Protein AF-A0A0C2GDW7-F1 (afdb_monomer)

Organism: NCBI:txid51022

Secondary structure (DSSP, 8-state):
-PPP-----------------------S-HHHHHHHHHHHHT-TTS-HHHHHHHHHHHHHHHHHHHHHHHHHHHHHHHHHHHHHHTTTSSSTTTGGGS----PPPP----

pLDDT: mean 71.56, std 20.61, range [36.16, 96.38]

Sequence (110 aa):
MDTPQVQVAPQARRGKKHRIVFDSPQQENGNDLDRAVDLIVREESLPAHLRTAIGFMFEMKQQMNAVMKRNQELLEENRKVHEKDSPQKSTQIEVLCSEGDIHPALTDQK

Solvent-accessible surface area (backbone atoms only — not comparable to full-atom values): 7337 Å² total; per-residue (Å²): 137,85,78,84,83,78,85,74,75,83,77,83,72,84,66,83,80,76,80,81,77,79,86,61,89,87,77,86,58,71,64,57,56,57,52,49,50,57,52,51,59,67,38,81,90,53,58,65,70,57,34,51,50,52,51,51,54,50,53,52,50,53,53,48,51,54,52,52,51,52,51,50,53,51,51,54,50,50,51,54,50,54,60,68,52,60,76,68,64,68,65,65,62,66,66,72,75,74,79,77,86,86,80,82,81,82,89,80,90,133

Radius of gyration: 31.23 Å; Cα contacts (8 Å, |Δi|>4): 10; chains: 1; bounding box: 52×38×110 Å

Mean predicted aligned error: 18.98 Å

Foldseek 3Di:
DDDDDDPDDPPPPPDDPDPPDPPDPPDDVPVVLVVVLVVLLPDPVDDNVVNVVSVVVVVVVVVVVVVVVVVVVVVVVVVVVVVVCVVPPPPVVVVVPPPDDDDDDDDDDD

Structure (mmCIF, N/CA/C/O backbone):
data_AF-A0A0C2GDW7-F1
#
_entry.id   AF-A0A0C2GDW7-F1
#
loop_
_atom_site.group_PDB
_atom_site.id
_atom_site.type_symbol
_atom_site.label_atom_id
_atom_site.label_alt_id
_atom_site.label_comp_id
_atom_site.label_asym_id
_atom_site.label_entity_id
_atom_site.label_seq_id
_atom_site.pdbx_PDB_ins_code
_atom_site.Cartn_x
_atom_site.Cartn_y
_atom_site.Cartn_z
_atom_site.occupancy
_atom_site.B_iso_or_equiv
_atom_site.auth_seq_id
_atom_site.auth_comp_id
_atom_site.auth_asym_id
_atom_site.auth_atom_id
_atom_site.pdbx_PDB_model_num
ATOM 1 N N . MET A 1 1 ? -25.488 -24.202 -11.706 1.00 50.47 1 MET A N 1
ATOM 2 C CA . MET A 1 1 ? -25.571 -22.895 -11.022 1.00 50.47 1 MET A CA 1
ATOM 3 C C . MET A 1 1 ? -25.169 -21.852 -12.040 1.00 50.47 1 MET A C 1
ATOM 5 O O . MET A 1 1 ? -23.987 -21.576 -12.198 1.00 50.47 1 MET A O 1
ATOM 9 N N . ASP A 1 2 ? -26.150 -21.369 -12.792 1.00 62.16 2 ASP A N 1
ATOM 10 C CA . ASP A 1 2 ? -25.968 -20.408 -13.876 1.00 62.16 2 ASP A CA 1
ATOM 11 C C . ASP A 1 2 ? -25.881 -18.995 -13.303 1.00 62.16 2 ASP A C 1
ATOM 13 O O . ASP A 1 2 ? -26.784 -18.527 -12.610 1.00 62.16 2 ASP A O 1
ATOM 17 N N . THR A 1 3 ? -24.758 -18.324 -13.543 1.00 66.75 3 THR A N 1
ATOM 18 C CA . THR A 1 3 ? -24.545 -16.934 -13.129 1.00 66.75 3 THR A CA 1
ATOM 19 C C . THR A 1 3 ? -25.159 -16.017 -14.190 1.00 66.75 3 THR A C 1
ATOM 21 O O . THR A 1 3 ? -24.787 -16.136 -15.359 1.00 66.75 3 THR A O 1
ATOM 24 N N . PRO A 1 4 ? -26.083 -15.099 -13.851 1.00 63.31 4 PRO A N 1
ATOM 25 C CA . PRO A 1 4 ? -26.671 -14.222 -14.854 1.00 63.31 4 PRO A CA 1
ATOM 26 C C . PRO A 1 4 ? -25.628 -13.202 -15.333 1.00 63.31 4 PRO A C 1
ATOM 28 O O . PRO A 1 4 ? -25.105 -12.411 -14.547 1.00 63.31 4 PRO A O 1
ATOM 31 N N . GLN A 1 5 ? -25.321 -13.213 -16.634 1.00 63.97 5 GLN A N 1
ATOM 32 C CA . GLN A 1 5 ? -24.487 -12.192 -17.266 1.00 63.97 5 GLN A CA 1
ATOM 33 C C . GLN A 1 5 ? -25.271 -10.882 -17.384 1.00 63.97 5 GLN A C 1
ATOM 35 O O . GLN A 1 5 ? -26.151 -10.733 -18.232 1.00 63.97 5 GLN A O 1
ATOM 40 N N . VAL A 1 6 ? -24.924 -9.905 -16.549 1.00 65.56 6 VAL A N 1
ATOM 41 C CA . VAL A 1 6 ? -25.353 -8.517 -16.740 1.00 65.56 6 VAL A CA 1
ATOM 42 C C . VAL A 1 6 ? -24.575 -7.945 -17.924 1.00 65.56 6 VAL A C 1
ATOM 44 O O . VAL A 1 6 ? -23.358 -7.772 -17.857 1.00 65.56 6 VAL A O 1
ATOM 47 N N . GLN A 1 7 ? -25.273 -7.649 -19.020 1.00 60.41 7 GLN A N 1
ATOM 48 C CA . GLN A 1 7 ? -24.699 -6.910 -20.141 1.00 60.41 7 GLN A CA 1
ATOM 49 C C . GLN A 1 7 ? -24.494 -5.451 -19.721 1.00 60.41 7 GLN A C 1
ATOM 51 O O . GLN A 1 7 ? -25.424 -4.646 -19.728 1.00 60.41 7 GLN A O 1
ATOM 56 N N . VAL A 1 8 ? -23.269 -5.098 -19.335 1.00 63.22 8 VAL A N 1
ATOM 57 C CA . VAL A 1 8 ? -22.885 -3.697 -19.147 1.00 63.22 8 VAL A CA 1
ATOM 58 C C . VAL A 1 8 ? -22.480 -3.150 -20.512 1.00 63.22 8 VAL A C 1
ATOM 60 O O . VAL A 1 8 ? -21.428 -3.501 -21.045 1.00 63.22 8 VAL A O 1
ATOM 63 N N . ALA A 1 9 ? -23.331 -2.308 -21.100 1.00 64.00 9 ALA A N 1
ATOM 64 C CA . ALA A 1 9 ? -22.993 -1.579 -22.317 1.00 64.00 9 ALA A CA 1
ATOM 65 C C . ALA A 1 9 ? -21.695 -0.772 -22.099 1.00 64.00 9 ALA A C 1
ATOM 67 O O . ALA A 1 9 ? -21.5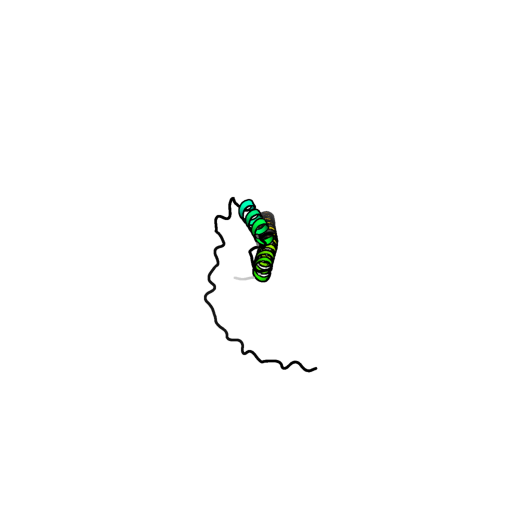57 -0.117 -21.058 1.00 64.00 9 ALA A O 1
ATOM 68 N N . PRO A 1 10 ? -20.743 -0.769 -23.051 1.00 59.16 10 PRO A N 1
ATOM 69 C CA . PRO A 1 10 ? -19.516 -0.008 -22.900 1.00 59.16 10 PRO A CA 1
ATOM 70 C C . PRO A 1 10 ? -19.852 1.481 -23.023 1.00 59.16 10 PRO A C 1
ATOM 72 O O . PRO A 1 10 ? -19.955 2.025 -24.121 1.00 59.16 10 PRO A O 1
ATOM 75 N N . GLN A 1 11 ? -20.031 2.172 -21.893 1.00 63.31 11 GLN A N 1
ATOM 76 C CA . GLN A 1 11 ? -19.988 3.630 -21.901 1.00 63.31 11 GLN A CA 1
ATOM 77 C C . GLN A 1 11 ? -18.574 4.045 -22.311 1.00 63.31 11 GLN A C 1
ATOM 79 O O . GLN A 1 11 ? -17.652 4.063 -21.496 1.00 63.31 11 GLN A O 1
ATOM 84 N N . ALA A 1 12 ? -18.411 4.410 -23.582 1.00 58.72 12 ALA A N 1
ATOM 85 C CA . ALA A 1 12 ? -17.228 5.078 -24.099 1.00 58.72 12 ALA A CA 1
ATOM 86 C C . ALA A 1 12 ? -17.151 6.505 -23.527 1.00 58.72 12 ALA A C 1
ATOM 8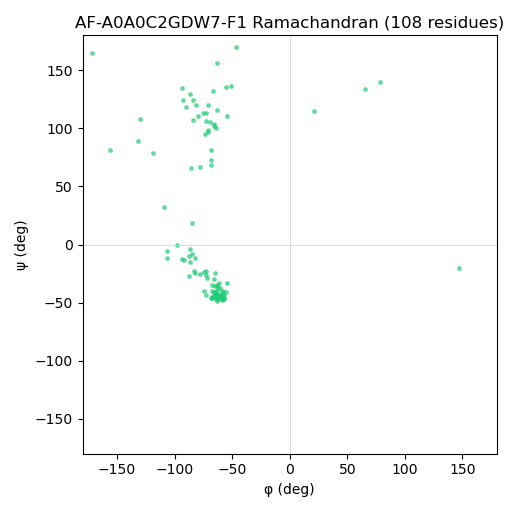8 O O . ALA A 1 12 ? -17.315 7.502 -24.228 1.00 58.72 12 ALA A O 1
ATOM 89 N N . ARG A 1 13 ? -16.899 6.624 -22.220 1.00 58.34 13 ARG A N 1
ATOM 90 C CA . ARG A 1 13 ? -16.467 7.884 -21.624 1.00 58.34 13 ARG A CA 1
ATOM 91 C C . ARG A 1 13 ? -15.024 8.088 -22.045 1.00 58.34 13 ARG A C 1
ATOM 93 O O . ARG A 1 13 ? -14.099 7.577 -21.419 1.00 58.34 13 ARG A O 1
ATOM 100 N N . ARG A 1 14 ? -14.829 8.843 -23.125 1.00 60.38 14 ARG A N 1
ATOM 101 C CA . ARG A 1 14 ? -13.522 9.376 -23.514 1.00 60.38 14 ARG A CA 1
ATOM 102 C C . ARG A 1 14 ? -13.113 10.433 -22.480 1.00 60.38 14 ARG A C 1
ATOM 104 O O . ARG A 1 14 ? -13.212 11.633 -22.711 1.00 60.38 14 ARG A O 1
ATOM 111 N N . GLY A 1 15 ? -12.742 9.971 -21.289 1.00 62.03 15 GLY A N 1
ATOM 112 C CA . GLY A 1 15 ? -12.253 10.813 -20.210 1.00 62.03 15 GLY A CA 1
ATOM 113 C C . GLY A 1 15 ? -10.915 11.422 -20.609 1.00 62.03 15 GLY A C 1
ATOM 114 O O . GLY A 1 15 ? -10.024 10.721 -21.093 1.00 62.03 15 GLY A O 1
ATOM 115 N N . LYS A 1 16 ? -10.768 12.735 -20.411 1.00 69.62 16 LYS A N 1
ATOM 116 C CA . LYS A 1 16 ? -9.463 13.402 -20.419 1.00 69.62 16 LYS A CA 1
ATOM 117 C C . LYS A 1 16 ? -8.579 12.678 -19.404 1.00 69.62 16 LYS A C 1
ATOM 119 O O . LYS A 1 16 ? -8.846 12.747 -18.206 1.00 69.62 16 LYS A O 1
ATOM 124 N N . LYS A 1 17 ? -7.563 11.955 -19.882 1.00 70.25 17 LYS A N 1
ATOM 125 C CA . LYS A 1 17 ? -6.578 11.304 -19.016 1.00 70.25 17 LYS A CA 1
ATOM 126 C C . LYS A 1 17 ? -5.805 12.414 -18.308 1.00 70.25 17 LYS A C 1
ATOM 128 O O . LYS A 1 17 ? -4.964 13.061 -18.926 1.00 70.25 17 LYS A O 1
ATOM 133 N N . HIS A 1 18 ? -6.133 12.677 -17.046 1.00 64.94 18 HIS A N 1
ATOM 134 C CA . HIS A 1 18 ? -5.274 13.491 -16.199 1.00 64.94 18 HIS A CA 1
ATOM 135 C C . HIS A 1 18 ? -3.956 12.736 -16.056 1.00 64.94 18 HIS A C 1
ATOM 137 O O . HIS A 1 18 ? -3.923 11.616 -15.548 1.00 64.94 18 HIS A O 1
ATOM 143 N N . ARG A 1 19 ? -2.881 13.327 -16.579 1.00 67.94 19 ARG A N 1
ATOM 144 C CA . ARG A 1 19 ? -1.522 12.854 -16.343 1.00 67.94 19 ARG A CA 1
ATOM 145 C C . ARG A 1 19 ? -1.257 13.055 -14.855 1.00 67.94 19 ARG A C 1
ATOM 147 O O . ARG A 1 19 ? -1.084 14.186 -14.415 1.00 67.94 19 ARG A O 1
ATOM 154 N N . ILE A 1 20 ? -1.294 11.968 -14.092 1.00 66.06 20 ILE A N 1
ATOM 155 C CA . ILE A 1 20 ? -0.864 11.977 -12.698 1.00 66.06 20 ILE A CA 1
ATOM 156 C C . ILE A 1 20 ? 0.651 12.173 -12.747 1.00 66.06 20 ILE A C 1
ATOM 158 O O . ILE A 1 20 ? 1.387 11.296 -13.196 1.00 66.06 20 ILE A O 1
ATOM 162 N N . VAL A 1 21 ? 1.095 13.380 -12.409 1.00 58.22 21 VAL A N 1
ATOM 163 C CA . VAL A 1 21 ? 2.510 13.699 -12.237 1.00 58.22 21 VAL A CA 1
ATOM 164 C C . VAL A 1 21 ? 2.886 13.194 -10.849 1.00 58.22 21 VAL A C 1
ATOM 166 O O . VAL A 1 21 ? 2.401 13.716 -9.851 1.00 58.22 21 VAL A O 1
ATOM 169 N N . PHE A 1 22 ? 3.697 12.138 -10.803 1.00 58.94 22 PHE A N 1
ATOM 170 C CA . PHE A 1 22 ? 4.207 11.528 -9.570 1.00 58.94 22 PHE A CA 1
ATOM 171 C C . PHE A 1 22 ? 5.474 12.223 -9.046 1.00 58.94 22 PHE A C 1
ATOM 173 O O . PHE A 1 22 ? 6.184 11.656 -8.222 1.00 58.94 22 PHE A O 1
ATOM 180 N N . ASP A 1 23 ? 5.750 13.455 -9.478 1.00 53.09 23 ASP A N 1
ATOM 181 C CA . ASP A 1 23 ? 6.812 14.280 -8.898 1.00 53.09 23 ASP A CA 1
ATOM 182 C C . ASP A 1 23 ? 6.315 14.881 -7.577 1.00 53.09 23 ASP A C 1
ATOM 184 O O . ASP A 1 23 ? 6.067 16.078 -7.450 1.00 53.09 23 ASP A O 1
ATOM 188 N N . SER A 1 24 ? 6.094 14.020 -6.586 1.00 51.03 24 SER A N 1
ATOM 189 C CA . SER A 1 24 ? 6.027 14.448 -5.194 1.00 51.03 24 SER A CA 1
ATOM 190 C C . SER A 1 24 ? 7.427 14.275 -4.609 1.00 51.03 24 SER A C 1
ATOM 192 O O . SER A 1 24 ? 8.038 13.231 -4.854 1.00 51.03 24 SER A O 1
ATOM 194 N N . PRO A 1 25 ? 7.970 15.251 -3.861 1.00 51.91 25 PRO A N 1
ATOM 195 C CA . PRO A 1 25 ? 9.240 15.084 -3.172 1.00 51.91 25 PRO A CA 1
ATOM 196 C C . PRO A 1 25 ? 9.039 14.061 -2.046 1.00 51.91 25 PRO A C 1
ATOM 198 O O . PRO A 1 25 ? 8.804 14.404 -0.893 1.00 51.91 25 PRO A O 1
ATOM 201 N N . GLN A 1 26 ? 9.076 12.775 -2.388 1.00 54.25 26 GLN A N 1
ATOM 202 C CA . GLN A 1 26 ? 9.023 11.677 -1.436 1.00 54.25 26 GLN A CA 1
ATOM 203 C C . GLN A 1 26 ? 10.447 11.414 -0.951 1.00 54.25 26 GLN A C 1
ATOM 205 O O . GLN A 1 26 ? 11.056 10.389 -1.243 1.00 54.25 26 GLN A O 1
ATOM 210 N N . GLN A 1 27 ? 11.003 12.391 -0.245 1.00 52.72 27 GLN A N 1
ATOM 211 C CA . GLN A 1 27 ? 12.293 12.280 0.411 1.00 52.72 27 GLN A CA 1
ATOM 212 C C . GLN A 1 27 ? 12.133 12.730 1.861 1.00 52.72 27 GLN A C 1
ATOM 214 O O . GLN A 1 27 ? 11.890 13.898 2.138 1.00 52.72 27 GLN A O 1
ATOM 219 N N . GLU A 1 28 ? 12.185 11.737 2.758 1.00 54.34 28 GLU A N 1
ATOM 220 C CA . GLU A 1 28 ? 13.148 11.634 3.881 1.00 54.34 28 GLU A CA 1
ATOM 221 C C . GLU A 1 28 ? 12.559 10.950 5.128 1.00 54.34 28 GLU A C 1
ATOM 223 O O . GLU A 1 28 ? 13.298 10.343 5.896 1.00 54.34 28 GLU A O 1
ATOM 228 N N . ASN A 1 29 ? 11.232 10.884 5.283 1.00 55.19 29 ASN A N 1
ATOM 229 C CA . ASN A 1 29 ? 10.627 10.411 6.541 1.00 55.19 29 ASN A CA 1
ATOM 230 C C . ASN A 1 29 ? 9.950 9.033 6.434 1.00 55.19 29 ASN A C 1
ATOM 232 O O . ASN A 1 29 ? 8.971 8.752 7.126 1.00 55.19 29 ASN A O 1
ATOM 236 N N . GLY A 1 30 ? 10.463 8.141 5.576 1.00 60.47 30 GLY A N 1
ATOM 237 C CA . GLY A 1 30 ? 9.924 6.778 5.423 1.00 60.47 30 GLY A CA 1
ATOM 238 C C . GLY A 1 30 ? 9.845 6.006 6.748 1.00 60.47 30 GLY A C 1
ATOM 239 O O . GLY A 1 30 ? 8.890 5.272 6.980 1.00 60.47 30 GLY A O 1
ATOM 240 N N . ASN A 1 31 ? 10.788 6.268 7.655 1.00 71.00 31 ASN A N 1
ATOM 241 C CA . ASN A 1 31 ? 10.843 5.648 8.978 1.00 71.00 31 ASN A CA 1
ATOM 242 C C . ASN A 1 31 ? 9.754 6.152 9.938 1.00 71.00 31 ASN A C 1
ATOM 244 O O . ASN A 1 31 ? 9.333 5.407 10.822 1.00 71.00 31 ASN A O 1
ATOM 248 N N . ASP A 1 32 ? 9.282 7.390 9.778 1.00 86.06 32 ASP A N 1
ATOM 249 C CA . ASP A 1 32 ? 8.306 7.976 10.702 1.00 86.06 32 ASP A CA 1
ATOM 250 C C . ASP A 1 32 ? 6.917 7.389 10.484 1.00 86.06 32 ASP A C 1
ATOM 252 O O . ASP A 1 32 ? 6.213 7.094 11.449 1.00 86.06 32 ASP A O 1
ATOM 256 N N . LEU A 1 33 ? 6.535 7.178 9.221 1.00 87.88 33 LEU A N 1
ATOM 257 C CA . LEU A 1 33 ? 5.251 6.569 8.889 1.00 87.88 33 LEU A CA 1
ATOM 258 C C . LEU A 1 33 ? 5.206 5.106 9.331 1.00 87.88 33 LEU A C 1
ATOM 260 O O . LEU A 1 33 ? 4.224 4.683 9.934 1.00 87.88 33 LEU A O 1
ATOM 264 N N . ASP A 1 34 ? 6.269 4.352 9.056 1.00 90.44 34 ASP A N 1
ATOM 265 C CA . ASP A 1 34 ? 6.369 2.944 9.434 1.00 90.44 34 ASP A CA 1
ATOM 266 C C . ASP A 1 34 ? 6.274 2.798 10.968 1.00 90.44 34 ASP A C 1
ATOM 268 O O . ASP A 1 34 ? 5.462 2.024 11.480 1.00 90.44 34 ASP A O 1
ATOM 272 N N . ARG A 1 35 ? 6.984 3.655 11.715 1.00 92.44 35 ARG A N 1
ATOM 273 C CA . ARG A 1 35 ? 6.887 3.723 13.179 1.00 92.44 35 ARG A CA 1
ATOM 274 C C . ARG A 1 35 ? 5.501 4.152 13.670 1.00 92.44 35 ARG A C 1
ATOM 276 O O . ARG A 1 35 ? 5.017 3.608 14.659 1.00 92.44 35 ARG A O 1
ATOM 283 N N . ALA A 1 36 ? 4.867 5.133 13.030 1.00 91.38 36 ALA A N 1
ATOM 284 C CA . ALA A 1 36 ? 3.541 5.605 13.424 1.00 91.38 36 ALA A CA 1
ATOM 285 C C . ALA A 1 36 ? 2.477 4.514 13.244 1.00 91.38 36 ALA A C 1
ATOM 287 O O . ALA A 1 36 ? 1.647 4.316 14.128 1.00 91.38 36 ALA A O 1
ATOM 288 N N . VAL A 1 37 ? 2.530 3.768 12.138 1.00 92.12 37 VAL A N 1
ATOM 289 C CA . VAL A 1 37 ? 1.617 2.645 11.896 1.00 92.12 37 VAL A CA 1
ATOM 290 C C . VAL A 1 37 ? 1.817 1.546 12.935 1.00 92.12 37 VAL A C 1
ATOM 292 O O . VAL A 1 37 ? 0.831 1.072 13.498 1.00 92.12 37 VAL A O 1
ATOM 295 N N . ASP A 1 38 ? 3.063 1.204 13.267 1.00 92.00 38 ASP A N 1
ATOM 296 C CA . ASP A 1 38 ? 3.363 0.230 14.322 1.00 92.00 38 ASP A CA 1
ATOM 297 C C . ASP A 1 38 ? 2.773 0.629 15.680 1.00 92.00 38 ASP A C 1
ATOM 299 O O . ASP A 1 38 ? 2.264 -0.222 16.414 1.00 92.00 38 ASP A O 1
ATOM 303 N N . LEU A 1 39 ? 2.824 1.919 16.020 1.00 93.56 39 LEU A N 1
ATOM 304 C CA . LEU A 1 39 ? 2.232 2.436 17.254 1.00 93.56 39 LEU A CA 1
ATOM 305 C C . LEU A 1 39 ? 0.703 2.329 17.230 1.00 93.56 39 LEU A C 1
ATOM 307 O O . LEU A 1 39 ? 0.118 1.840 18.192 1.00 93.56 39 LEU A O 1
ATOM 311 N N . ILE A 1 40 ? 0.067 2.712 16.121 1.00 92.50 40 ILE A N 1
ATOM 312 C CA . ILE A 1 40 ? -1.395 2.694 15.972 1.00 92.50 40 ILE A CA 1
ATOM 313 C C . ILE A 1 40 ? -1.946 1.262 15.998 1.00 92.50 40 ILE A C 1
ATOM 315 O O . ILE A 1 40 ? -2.966 0.987 16.628 1.00 92.50 40 ILE A O 1
ATOM 319 N N . VAL A 1 41 ? -1.277 0.312 15.339 1.00 90.56 41 VAL A N 1
ATOM 320 C CA . VAL A 1 41 ? -1.719 -1.094 15.307 1.00 90.56 41 VAL A CA 1
ATOM 321 C C . VAL A 1 41 ? -1.641 -1.738 16.699 1.00 90.56 41 VAL A C 1
ATOM 323 O O . VAL A 1 41 ? -2.452 -2.606 17.032 1.00 90.56 41 VAL A O 1
ATOM 326 N N . ARG A 1 42 ? -0.708 -1.288 17.543 1.00 91.19 42 ARG A N 1
ATOM 327 C CA . ARG A 1 42 ? -0.567 -1.745 18.935 1.00 91.19 42 ARG A CA 1
ATOM 328 C C . ARG A 1 42 ? -1.478 -1.004 19.912 1.00 91.19 42 ARG A C 1
ATOM 330 O O . ARG A 1 42 ? -1.562 -1.403 21.069 1.00 91.19 42 ARG A O 1
ATOM 337 N N . GLU A 1 43 ? -2.164 0.046 19.473 1.00 92.00 43 GLU A N 1
ATOM 338 C CA . GLU A 1 43 ? -2.994 0.864 20.347 1.00 92.00 43 GLU A CA 1
ATOM 339 C C . GLU A 1 43 ? -4.311 0.153 20.702 1.00 92.00 43 GLU A C 1
ATOM 341 O O . GLU A 1 43 ? -5.175 -0.079 19.856 1.00 92.00 43 GLU A O 1
ATOM 346 N N . GLU A 1 44 ? -4.486 -0.203 21.976 1.00 88.50 44 GLU A N 1
ATOM 347 C CA . GLU A 1 44 ? -5.680 -0.920 22.455 1.00 88.50 44 GLU A CA 1
ATOM 348 C C . GLU A 1 44 ? -6.935 -0.041 22.518 1.00 88.50 44 GLU A C 1
ATOM 350 O O . GLU A 1 44 ? -8.050 -0.561 22.447 1.00 88.50 44 GLU A O 1
ATOM 355 N N . SER A 1 45 ? -6.760 1.283 22.599 1.00 93.62 45 SER A N 1
ATOM 356 C CA . SER A 1 45 ? -7.854 2.265 22.582 1.00 93.62 45 SER A CA 1
ATOM 357 C C . SER A 1 45 ? -8.604 2.267 21.241 1.00 93.62 45 SER A C 1
ATOM 359 O O . SER A 1 45 ? -9.778 2.641 21.176 1.00 93.62 45 SER A O 1
ATOM 361 N N . LEU A 1 46 ? -7.932 1.836 20.165 1.00 93.19 46 LEU A N 1
ATOM 362 C CA . LEU A 1 46 ? -8.440 1.929 18.811 1.00 93.19 46 LEU A CA 1
ATOM 363 C C . LEU A 1 46 ? -9.305 0.702 18.465 1.00 93.19 46 LEU A C 1
ATOM 365 O O . LEU A 1 46 ? -8.855 -0.448 18.609 1.00 93.19 46 LEU A O 1
ATOM 369 N N . PRO A 1 47 ? -10.527 0.907 17.933 1.00 96.38 47 PRO A N 1
ATOM 370 C CA . PRO A 1 47 ? -11.369 -0.180 17.452 1.00 96.38 47 PRO A CA 1
ATOM 371 C C . PRO A 1 47 ? -10.629 -1.117 16.488 1.00 96.38 47 PRO A C 1
ATOM 373 O O . PRO A 1 47 ? -9.934 -0.670 15.574 1.00 96.38 47 PRO A O 1
ATOM 376 N N . ALA A 1 48 ? -10.816 -2.429 16.659 1.00 94.00 48 ALA A N 1
ATOM 377 C CA . ALA A 1 48 ? -10.065 -3.451 15.922 1.00 94.00 48 ALA A CA 1
ATOM 378 C C . ALA A 1 48 ? -10.152 -3.290 14.394 1.00 94.00 48 ALA A C 1
ATOM 380 O O . ALA A 1 48 ? -9.141 -3.384 13.707 1.00 94.00 48 ALA A O 1
ATOM 381 N N . HIS A 1 49 ? -11.336 -2.965 13.865 1.00 95.19 49 HIS A N 1
ATOM 382 C CA . HIS A 1 49 ? -11.533 -2.769 12.427 1.00 95.19 49 HIS A CA 1
ATOM 383 C C . HIS A 1 49 ? -10.686 -1.619 11.857 1.00 95.19 49 HIS A C 1
ATOM 385 O O . HIS A 1 49 ? -10.222 -1.715 10.723 1.00 95.19 49 HIS A O 1
ATOM 391 N N . LEU A 1 50 ? -10.436 -0.560 12.639 1.00 95.31 50 LEU A N 1
ATOM 392 C CA . LEU A 1 50 ? -9.578 0.549 12.218 1.00 95.31 50 LEU A CA 1
ATOM 393 C C . LEU A 1 50 ? -8.110 0.133 12.203 1.00 95.31 50 LEU A C 1
ATOM 395 O O . LEU A 1 50 ? -7.418 0.407 11.227 1.00 95.31 50 LEU A O 1
ATOM 399 N N . ARG A 1 51 ? -7.648 -0.593 13.229 1.00 94.56 51 ARG A N 1
ATOM 400 C CA . ARG A 1 51 ? -6.280 -1.134 13.258 1.00 94.56 51 ARG A CA 1
ATOM 401 C C . ARG A 1 51 ? -6.015 -2.051 12.071 1.00 94.56 51 ARG A C 1
ATOM 403 O O . ARG A 1 51 ? -4.993 -1.914 11.406 1.00 94.56 51 ARG A O 1
ATOM 410 N N . THR A 1 52 ? -6.966 -2.931 11.763 1.00 94.19 52 THR A N 1
ATOM 411 C CA . THR A 1 52 ? -6.887 -3.815 10.596 1.00 94.19 52 THR A CA 1
ATOM 412 C C . THR A 1 52 ? -6.855 -3.027 9.288 1.00 94.19 52 THR A C 1
ATOM 414 O O . THR A 1 52 ? -6.007 -3.302 8.443 1.00 94.19 52 THR A O 1
ATOM 417 N N . ALA A 1 53 ? -7.731 -2.031 9.114 1.00 95.88 53 ALA A N 1
ATOM 418 C CA . ALA A 1 53 ? -7.751 -1.214 7.901 1.00 95.88 53 ALA A CA 1
ATOM 419 C C . ALA A 1 53 ? -6.431 -0.453 7.699 1.00 95.88 53 ALA A C 1
ATOM 421 O O . ALA A 1 53 ? -5.897 -0.425 6.591 1.00 95.88 53 ALA A O 1
ATOM 422 N N . ILE A 1 54 ? -5.880 0.129 8.768 1.00 95.12 54 ILE A N 1
ATOM 423 C CA . ILE A 1 54 ? -4.603 0.850 8.734 1.00 95.12 54 ILE A CA 1
ATOM 424 C C . ILE A 1 54 ? -3.451 -0.098 8.389 1.00 95.12 54 ILE A C 1
ATOM 426 O O . ILE A 1 54 ? -2.661 0.220 7.501 1.00 95.12 54 ILE A O 1
ATOM 430 N N . GLY A 1 55 ? -3.397 -1.279 9.015 1.00 93.38 55 GLY A N 1
ATOM 431 C CA . GLY A 1 55 ? -2.412 -2.310 8.683 1.00 93.38 55 GLY A CA 1
ATOM 432 C C . GLY A 1 55 ? -2.478 -2.726 7.211 1.00 93.38 55 GLY A C 1
ATOM 433 O O . GLY A 1 55 ? -1.462 -2.725 6.521 1.00 93.38 55 GLY A O 1
ATOM 434 N N . PHE A 1 56 ? -3.681 -2.970 6.687 1.00 95.88 56 PHE A N 1
ATOM 435 C CA . PHE A 1 56 ? -3.867 -3.349 5.285 1.00 95.88 56 PHE A CA 1
ATOM 436 C C . PHE A 1 56 ? -3.439 -2.245 4.305 1.00 95.88 56 PHE A C 1
ATOM 438 O O . PHE A 1 56 ? -2.742 -2.506 3.324 1.00 95.88 56 PHE A O 1
ATOM 445 N N . MET A 1 57 ? -3.817 -0.989 4.572 1.00 95.75 57 MET A N 1
ATOM 446 C CA . MET A 1 57 ? -3.384 0.149 3.750 1.00 95.75 57 MET A CA 1
ATOM 447 C C . MET A 1 57 ? -1.860 0.296 3.749 1.00 95.75 57 MET A C 1
ATOM 449 O O . MET A 1 57 ? -1.266 0.614 2.716 1.00 95.75 57 MET A O 1
ATOM 453 N N . PHE A 1 58 ? -1.224 0.044 4.891 1.00 95.00 58 PHE A N 1
ATOM 454 C CA . PHE A 1 58 ? 0.222 0.093 5.016 1.00 95.00 58 PHE A CA 1
ATOM 455 C C . PHE A 1 58 ? 0.917 -1.022 4.227 1.00 95.00 58 PHE A C 1
ATOM 457 O O . PHE A 1 58 ? 1.839 -0.739 3.465 1.00 95.00 58 PHE A O 1
ATOM 464 N N . GLU A 1 59 ? 0.445 -2.264 4.320 1.00 94.69 59 GLU A N 1
ATOM 465 C CA . GLU A 1 59 ? 0.962 -3.370 3.504 1.00 94.69 59 GLU A CA 1
ATOM 466 C C . GLU A 1 59 ? 0.843 -3.072 2.004 1.00 94.69 59 GLU A C 1
ATOM 468 O O . GLU A 1 59 ? 1.803 -3.246 1.248 1.00 94.69 59 GLU A O 1
ATOM 473 N N . MET A 1 60 ? -0.302 -2.536 1.576 1.00 96.12 60 MET A N 1
ATOM 474 C CA . MET A 1 60 ? -0.528 -2.148 0.1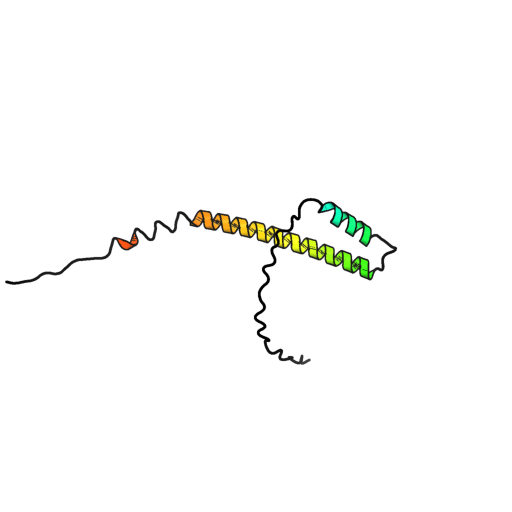85 1.00 96.12 60 MET A CA 1
ATOM 475 C C . MET A 1 60 ? 0.436 -1.039 -0.270 1.00 96.12 60 MET A C 1
ATOM 477 O O . MET A 1 60 ? 0.953 -1.097 -1.388 1.00 96.12 60 MET A O 1
ATOM 481 N N . LYS A 1 61 ? 0.749 -0.062 0.599 1.00 93.94 61 LYS A N 1
ATOM 482 C CA . LYS A 1 61 ? 1.789 0.955 0.346 1.00 93.94 61 LYS A CA 1
ATOM 483 C C . LYS A 1 61 ? 3.145 0.297 0.084 1.00 93.94 61 LYS A C 1
ATOM 485 O O . LYS A 1 61 ? 3.822 0.659 -0.877 1.00 93.94 61 LYS A O 1
ATOM 490 N N . GLN A 1 62 ? 3.542 -0.672 0.911 1.00 93.94 62 GLN A N 1
ATOM 491 C CA . GLN A 1 62 ? 4.835 -1.349 0.766 1.00 93.94 62 GLN A CA 1
ATOM 492 C C . GLN A 1 62 ? 4.911 -2.151 -0.539 1.00 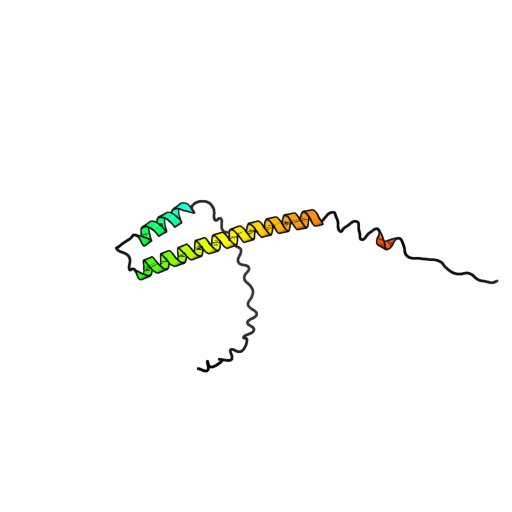93.94 62 GLN A C 1
ATOM 494 O O . GLN A 1 62 ? 5.910 -2.069 -1.256 1.00 93.94 62 GLN A O 1
ATOM 499 N N . GLN A 1 63 ? 3.838 -2.862 -0.897 1.00 95.19 63 GLN A N 1
ATOM 500 C CA . GLN A 1 63 ? 3.749 -3.572 -2.176 1.00 95.19 63 GLN A CA 1
ATOM 501 C C . GLN A 1 63 ? 3.842 -2.611 -3.368 1.00 95.19 63 GLN A C 1
ATOM 503 O O . GLN A 1 63 ? 4.599 -2.860 -4.307 1.00 95.19 63 GLN A O 1
ATOM 508 N N . MET A 1 64 ? 3.131 -1.480 -3.313 1.00 94.75 64 MET A N 1
ATOM 509 C CA . MET A 1 64 ? 3.190 -0.449 -4.351 1.00 94.75 64 MET A CA 1
ATOM 510 C C . MET A 1 64 ? 4.607 0.115 -4.505 1.00 94.75 64 MET A C 1
ATOM 512 O O . MET A 1 64 ? 5.114 0.205 -5.621 1.00 94.75 64 MET A O 1
ATOM 516 N N . ASN A 1 65 ? 5.277 0.438 -3.396 1.00 92.12 65 ASN A N 1
ATOM 517 C CA . ASN A 1 65 ? 6.655 0.929 -3.413 1.00 92.12 65 ASN A CA 1
ATOM 518 C C . ASN A 1 65 ? 7.615 -0.077 -4.060 1.00 92.12 65 ASN A C 1
ATOM 520 O O . ASN A 1 65 ? 8.472 0.319 -4.850 1.00 92.12 65 ASN A O 1
ATOM 524 N N . ALA A 1 66 ? 7.456 -1.374 -3.778 1.00 93.81 66 ALA A N 1
ATOM 525 C CA . ALA A 1 66 ? 8.267 -2.419 -4.400 1.00 93.81 66 ALA A CA 1
ATOM 526 C C . ALA A 1 66 ? 8.063 -2.475 -5.924 1.00 93.81 66 ALA A C 1
ATOM 528 O O . ALA A 1 66 ? 9.037 -2.544 -6.678 1.00 93.81 66 ALA A O 1
ATOM 529 N N . VAL A 1 67 ? 6.811 -2.388 -6.386 1.00 95.56 67 VAL A N 1
ATOM 530 C CA . VAL A 1 67 ? 6.481 -2.358 -7.820 1.00 95.56 67 VAL A CA 1
ATOM 531 C C . VAL A 1 67 ? 7.044 -1.107 -8.488 1.00 95.56 67 VAL A C 1
ATOM 533 O O . VAL A 1 67 ? 7.677 -1.213 -9.536 1.00 95.56 67 VAL A O 1
ATOM 536 N N . MET A 1 68 ? 6.861 0.067 -7.881 1.00 94.06 68 MET A N 1
ATOM 537 C CA . MET A 1 68 ? 7.365 1.338 -8.407 1.00 94.06 68 MET A CA 1
ATOM 538 C C . MET A 1 68 ? 8.890 1.340 -8.508 1.00 94.06 68 MET A C 1
ATOM 540 O O . MET A 1 68 ? 9.430 1.712 -9.547 1.00 94.06 68 MET A O 1
ATOM 544 N N . LYS A 1 69 ? 9.586 0.851 -7.474 1.00 94.19 69 LYS A N 1
ATOM 545 C CA . LYS A 1 69 ? 11.045 0.713 -7.486 1.00 94.19 69 LYS A CA 1
ATOM 546 C C . LYS A 1 69 ? 11.510 -0.19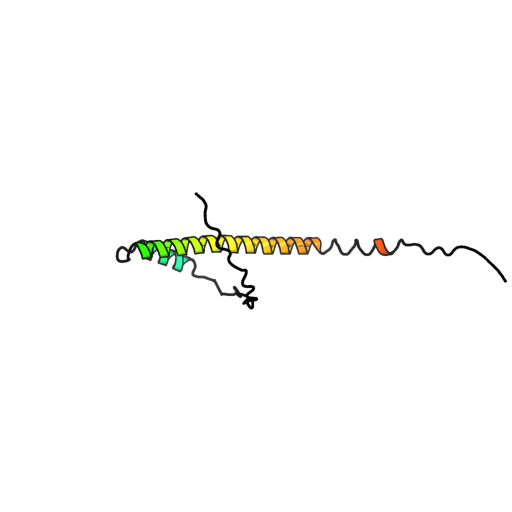2 -8.625 1.00 94.19 69 LYS A C 1
ATOM 548 O O . LYS A 1 69 ? 12.392 0.189 -9.387 1.00 94.19 69 LYS A O 1
ATOM 553 N N . ARG A 1 70 ? 10.890 -1.363 -8.791 1.00 94.25 70 ARG A N 1
ATOM 554 C CA . ARG A 1 70 ? 11.266 -2.280 -9.873 1.00 94.25 70 ARG A CA 1
ATOM 555 C C . ARG A 1 70 ? 10.931 -1.727 -11.257 1.00 94.25 70 ARG A C 1
ATOM 557 O O . ARG A 1 70 ? 11.678 -1.953 -12.200 1.00 94.25 70 ARG A O 1
ATOM 564 N N . ASN A 1 71 ? 9.833 -0.988 -11.393 1.00 94.00 71 ASN A N 1
ATOM 565 C CA . ASN A 1 71 ? 9.493 -0.308 -12.641 1.00 94.00 71 ASN A CA 1
ATOM 566 C C . ASN A 1 71 ? 10.551 0.748 -12.996 1.00 94.00 71 ASN A C 1
ATOM 568 O O . ASN A 1 71 ? 11.012 0.795 -14.131 1.00 94.00 71 ASN A O 1
ATOM 572 N N . GLN A 1 72 ? 11.004 1.519 -12.006 1.00 94.25 72 GLN A N 1
ATOM 573 C CA . GLN A 1 72 ? 12.084 2.486 -12.176 1.00 94.25 72 GLN A CA 1
ATOM 574 C C . GLN A 1 72 ? 13.391 1.816 -12.631 1.00 94.25 72 GLN A C 1
ATOM 576 O O . GLN A 1 72 ? 13.999 2.267 -13.600 1.00 94.25 72 GLN A O 1
ATOM 581 N N . GLU A 1 73 ? 13.783 0.706 -11.998 1.00 92.56 73 GLU A N 1
ATOM 582 C CA . GLU A 1 73 ? 14.946 -0.096 -12.414 1.00 92.56 73 GLU A CA 1
ATOM 583 C C . GLU A 1 73 ? 14.812 -0.557 -13.877 1.00 92.56 73 GLU A C 1
ATOM 585 O O . GLU A 1 73 ? 15.723 -0.361 -14.680 1.00 92.56 73 GLU A O 1
ATOM 590 N N . LEU A 1 74 ? 13.644 -1.082 -14.264 1.00 93.38 74 LEU A N 1
ATOM 591 C CA . LEU A 1 74 ? 13.371 -1.519 -15.637 1.00 93.38 74 LEU A CA 1
ATOM 592 C C . LEU A 1 74 ? 13.379 -0.365 -16.651 1.00 93.38 74 LEU A C 1
ATOM 594 O O . LEU A 1 74 ? 13.791 -0.557 -17.796 1.00 93.38 74 LEU A O 1
ATOM 598 N N . LEU A 1 75 ? 12.918 0.829 -16.275 1.00 92.38 75 LEU A N 1
ATOM 599 C CA . LEU A 1 75 ? 12.988 2.016 -17.131 1.00 92.38 75 LEU A CA 1
ATOM 600 C C . LEU A 1 75 ? 14.440 2.444 -17.362 1.00 92.38 75 LEU A C 1
ATOM 602 O O . LEU A 1 75 ? 14.814 2.783 -18.486 1.00 92.38 75 LEU A O 1
ATOM 606 N N . GLU A 1 76 ? 15.271 2.391 -16.325 1.00 91.56 76 GLU A N 1
ATOM 607 C CA . GLU A 1 76 ? 16.700 2.679 -16.432 1.00 91.56 76 GLU A CA 1
ATOM 608 C C . GLU A 1 76 ? 17.443 1.631 -17.264 1.00 91.56 76 GLU A C 1
ATOM 610 O O . GLU A 1 76 ? 18.304 1.987 -18.070 1.00 91.56 76 GLU A O 1
ATOM 615 N N . GLU A 1 77 ? 17.103 0.350 -17.114 1.00 88.00 77 GLU A N 1
ATOM 616 C CA . GLU A 1 77 ? 17.633 -0.733 -17.944 1.00 88.00 77 GLU A CA 1
ATOM 617 C C . GLU A 1 77 ? 17.237 -0.566 -19.414 1.00 88.00 77 GLU A C 1
ATOM 619 O O . GLU A 1 77 ? 18.110 -0.587 -20.281 1.00 88.00 77 GLU A O 1
ATOM 624 N N . ASN A 1 78 ? 15.957 -0.315 -19.706 1.00 85.38 78 ASN A N 1
ATOM 625 C CA . ASN A 1 78 ? 15.495 -0.048 -21.072 1.00 85.38 78 ASN A CA 1
ATOM 626 C C . ASN A 1 78 ? 16.209 1.160 -21.684 1.00 85.38 78 ASN A C 1
ATOM 628 O O . ASN A 1 78 ? 16.644 1.097 -22.833 1.00 85.38 78 ASN A O 1
ATOM 632 N N . ARG A 1 79 ? 16.392 2.244 -20.916 1.00 89.56 79 ARG A N 1
ATOM 633 C CA . ARG A 1 79 ? 17.156 3.413 -21.374 1.00 89.56 79 ARG A CA 1
ATOM 634 C C . ARG A 1 79 ? 18.587 3.025 -21.757 1.00 89.56 79 ARG A C 1
ATOM 636 O O . ARG A 1 79 ? 19.034 3.372 -22.846 1.00 89.56 79 ARG A O 1
ATOM 643 N N . LYS A 1 80 ? 19.276 2.250 -20.911 1.00 85.44 80 LYS A N 1
ATOM 644 C CA . LYS A 1 80 ? 20.644 1.767 -21.176 1.00 85.44 80 LYS A CA 1
ATOM 645 C C . LYS A 1 80 ? 20.725 0.856 -22.405 1.00 85.44 80 LYS A C 1
ATOM 647 O O . LYS A 1 80 ? 21.731 0.887 -23.107 1.00 85.44 80 LYS A O 1
ATOM 652 N N . VAL A 1 81 ? 19.711 0.028 -22.662 1.00 77.56 81 VAL A N 1
ATOM 653 C CA . VAL A 1 81 ? 19.652 -0.822 -23.867 1.00 77.56 81 VAL A CA 1
ATOM 654 C C . VAL A 1 81 ? 19.465 0.036 -25.118 1.00 77.56 81 VAL A C 1
ATOM 656 O O . VAL A 1 81 ? 20.222 -0.110 -26.072 1.00 77.56 81 VAL A O 1
ATOM 659 N N . HIS A 1 82 ? 18.542 0.998 -25.093 1.00 68.75 82 HIS A N 1
ATOM 660 C CA . HIS A 1 82 ? 18.324 1.904 -26.223 1.00 68.75 82 HIS A CA 1
ATOM 661 C C . HIS A 1 82 ? 19.538 2.788 -26.541 1.00 68.75 82 HIS A C 1
ATOM 663 O O . HIS A 1 82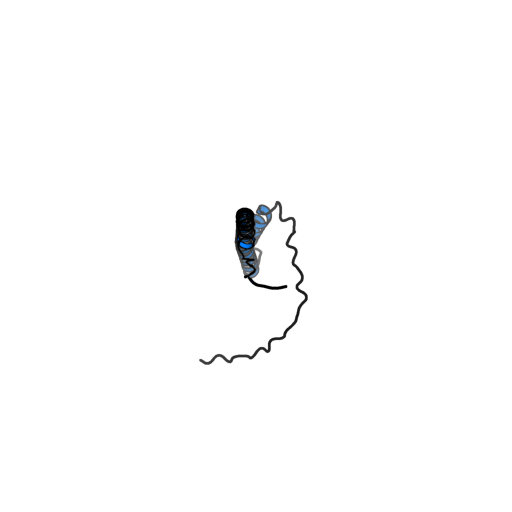 ? 19.813 3.042 -27.712 1.00 68.75 82 HIS A O 1
ATOM 669 N N . GLU A 1 83 ? 20.299 3.214 -25.531 1.00 71.94 83 GLU A N 1
ATOM 670 C CA . GLU A 1 83 ? 21.576 3.907 -25.740 1.00 71.94 83 GLU A CA 1
ATOM 671 C C . GLU A 1 83 ? 22.606 2.999 -26.435 1.00 71.94 83 GLU A C 1
ATOM 673 O O . GLU A 1 83 ? 23.287 3.445 -27.358 1.00 71.94 83 GLU A O 1
ATOM 678 N N . LYS A 1 84 ? 22.678 1.712 -26.070 1.00 63.44 84 LYS A N 1
ATOM 679 C CA . LYS A 1 84 ? 23.587 0.728 -26.691 1.00 63.44 84 LYS A CA 1
ATOM 680 C C . LYS A 1 84 ? 23.181 0.306 -28.103 1.00 63.44 84 LYS A C 1
ATOM 682 O O . LYS A 1 84 ? 24.058 -0.039 -28.885 1.00 63.44 84 LYS A O 1
ATOM 687 N N . ASP A 1 85 ? 21.896 0.376 -28.440 1.00 58.12 85 ASP A N 1
ATOM 688 C CA . ASP A 1 85 ? 21.386 0.091 -29.788 1.00 58.12 85 ASP A CA 1
ATOM 689 C C . ASP A 1 85 ? 21.519 1.294 -30.747 1.00 58.12 85 ASP A C 1
ATOM 691 O O . ASP A 1 85 ? 21.342 1.152 -31.961 1.00 58.12 85 ASP A O 1
ATOM 695 N N . SER A 1 86 ? 21.832 2.486 -30.223 1.00 51.97 86 SER A N 1
ATOM 696 C CA . SER A 1 86 ? 21.897 3.732 -30.997 1.00 51.97 86 SER A CA 1
ATOM 697 C C . SER A 1 86 ? 23.116 3.921 -31.924 1.00 51.97 86 SER A C 1
ATOM 699 O O .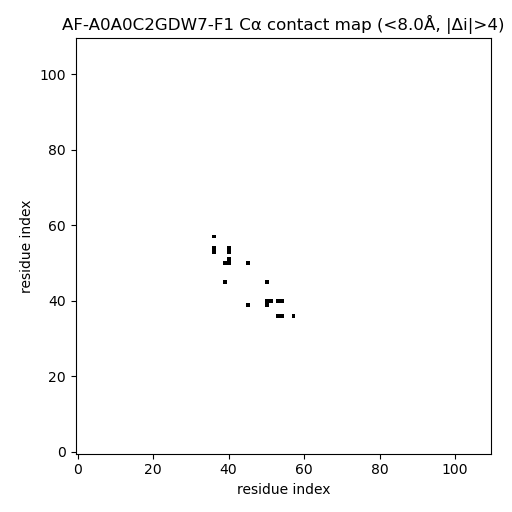 SER A 1 86 ? 22.951 4.622 -32.922 1.00 51.97 86 SER A O 1
ATOM 701 N N . PRO A 1 87 ? 24.301 3.296 -31.738 1.00 52.91 87 PRO A N 1
ATOM 702 C CA . PRO A 1 87 ? 25.376 3.413 -32.721 1.00 52.91 87 PRO A CA 1
ATOM 703 C C . PRO A 1 87 ? 25.300 2.363 -33.843 1.00 52.91 87 PRO A C 1
ATOM 705 O O . PRO A 1 87 ? 26.032 2.483 -34.820 1.00 52.91 87 PRO A O 1
ATOM 708 N N . GLN A 1 88 ? 24.440 1.338 -33.744 1.00 49.69 88 GLN A N 1
ATOM 709 C CA . GLN A 1 88 ? 24.541 0.154 -34.614 1.00 49.69 88 GLN A CA 1
ATOM 710 C C . GLN A 1 88 ? 23.468 0.053 -35.709 1.00 49.69 88 GLN A C 1
ATOM 712 O O . GLN A 1 88 ? 23.615 -0.740 -36.635 1.00 49.69 88 GLN A O 1
ATOM 717 N N . LYS A 1 89 ? 22.416 0.882 -35.660 1.00 48.59 89 LYS A N 1
ATOM 718 C CA . LYS A 1 89 ? 21.396 0.950 -36.728 1.00 48.59 89 LYS A CA 1
ATOM 719 C C . LYS A 1 89 ? 21.671 2.029 -37.781 1.00 48.59 89 LYS A C 1
ATOM 721 O O . LYS A 1 89 ? 21.054 2.002 -38.841 1.00 48.59 89 LYS A O 1
ATOM 726 N N . SER A 1 90 ? 22.608 2.941 -37.524 1.00 42.34 90 SER A N 1
ATOM 727 C CA . SER A 1 90 ? 22.908 4.061 -38.428 1.00 42.34 90 SER A CA 1
ATOM 728 C C . SER A 1 90 ? 23.837 3.677 -39.586 1.00 42.34 90 SER A C 1
ATOM 730 O O . SER A 1 90 ? 23.770 4.290 -40.641 1.00 42.34 90 SER A O 1
ATOM 732 N N . THR A 1 91 ? 24.656 2.633 -39.443 1.00 46.03 91 THR A N 1
ATOM 733 C CA . THR A 1 91 ? 25.622 2.206 -40.475 1.00 46.03 91 THR A CA 1
ATOM 734 C C . THR A 1 91 ? 25.089 1.156 -41.450 1.00 46.03 91 THR A C 1
ATOM 736 O O . THR A 1 91 ? 25.699 0.938 -42.491 1.00 46.03 91 THR A O 1
ATOM 739 N N . GLN A 1 92 ? 23.947 0.517 -41.173 1.00 40.94 92 GLN A N 1
ATOM 740 C CA . GLN A 1 92 ? 23.388 -0.502 -42.074 1.00 40.94 92 GLN A CA 1
ATOM 741 C C . GLN A 1 92 ? 22.492 0.086 -43.180 1.00 40.94 92 GLN A C 1
ATOM 743 O O . GLN A 1 92 ? 22.231 -0.587 -44.173 1.00 40.94 92 GLN A O 1
ATOM 748 N N . ILE A 1 93 ? 22.057 1.346 -43.046 1.00 49.47 93 ILE A N 1
ATOM 749 C CA . ILE A 1 93 ? 21.214 2.023 -44.048 1.00 49.47 93 ILE A CA 1
ATOM 750 C C . ILE A 1 93 ? 22.059 2.706 -45.140 1.00 49.47 93 ILE A C 1
ATOM 752 O O . ILE A 1 93 ? 21.607 2.807 -46.275 1.00 49.47 93 ILE A O 1
ATOM 756 N N . GLU A 1 94 ? 23.303 3.111 -44.860 1.00 43.69 94 GLU A N 1
ATOM 757 C CA . GLU A 1 94 ? 24.158 3.767 -45.870 1.00 43.69 94 GLU A CA 1
ATOM 758 C C . GLU A 1 94 ? 24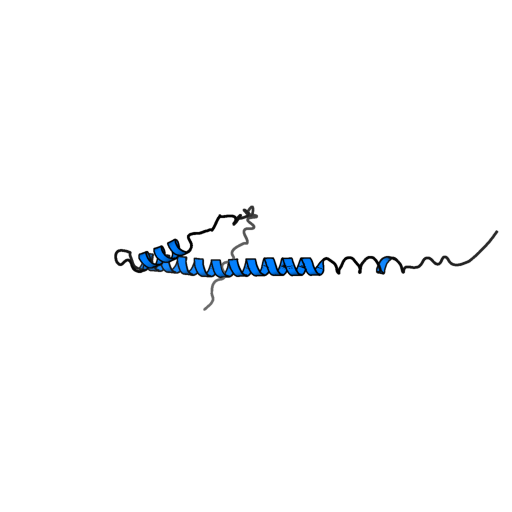.785 2.800 -46.888 1.00 43.69 94 GLU A C 1
ATOM 760 O O . GLU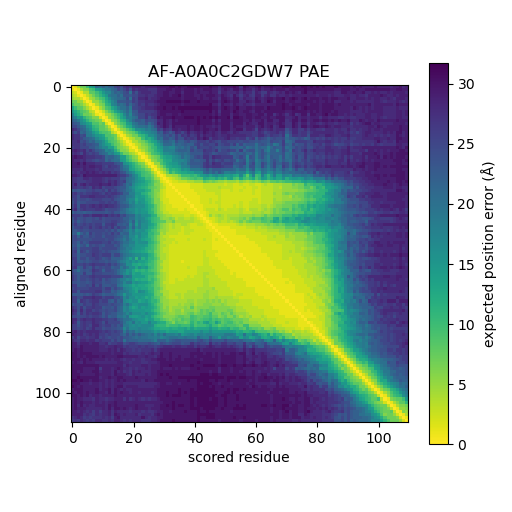 A 1 94 ? 25.058 3.194 -48.020 1.00 43.69 94 GLU A O 1
ATOM 765 N N . VAL A 1 95 ? 24.970 1.521 -46.543 1.00 47.16 95 VAL A N 1
ATOM 766 C CA . VAL A 1 95 ? 25.652 0.561 -47.435 1.00 47.16 95 VAL A CA 1
ATOM 767 C C . VAL A 1 95 ? 24.709 -0.041 -48.490 1.00 47.16 95 VAL A C 1
ATOM 769 O O . VAL A 1 95 ? 25.161 -0.421 -49.563 1.00 47.16 95 VAL A O 1
ATOM 772 N N . LEU A 1 96 ? 23.392 -0.056 -48.256 1.00 46.41 96 LEU A N 1
ATOM 773 C CA . LEU A 1 96 ? 22.408 -0.636 -49.190 1.00 46.41 96 LEU A CA 1
ATOM 774 C C . LEU A 1 96 ? 21.905 0.323 -50.286 1.00 46.41 96 LEU A C 1
ATOM 776 O O . LEU A 1 96 ? 21.158 -0.109 -51.160 1.00 46.41 96 LEU A O 1
ATOM 780 N N . CYS A 1 97 ? 22.313 1.596 -50.280 1.00 43.25 97 CYS A N 1
ATOM 781 C CA . CYS A 1 97 ? 21.890 2.583 -51.287 1.00 43.25 97 CYS A CA 1
ATOM 782 C C . CYS A 1 97 ? 22.901 2.801 -52.429 1.00 43.25 97 CYS A C 1
ATOM 784 O O . CYS A 1 97 ? 22.624 3.606 -53.316 1.00 43.25 97 CYS A O 1
ATOM 786 N N . SER A 1 98 ? 24.054 2.117 -52.425 1.00 45.75 98 SER A N 1
ATOM 787 C CA . SER A 1 98 ? 25.130 2.353 -53.411 1.00 45.75 98 SER A CA 1
ATOM 788 C C . SER A 1 98 ? 25.288 1.256 -54.475 1.00 45.75 98 SER A C 1
ATOM 790 O O . SER A 1 98 ? 26.062 1.437 -55.410 1.00 45.75 98 SER A O 1
ATOM 792 N N . GLU A 1 99 ? 24.558 0.142 -54.381 1.00 48.34 99 GLU A N 1
ATOM 793 C CA . GLU A 1 99 ? 24.623 -0.963 -55.351 1.00 48.34 99 GLU A CA 1
ATOM 794 C C . GLU A 1 99 ? 23.253 -1.164 -56.013 1.00 48.34 99 GLU A C 1
ATOM 796 O O . GLU A 1 99 ? 22.461 -2.021 -55.632 1.00 48.34 99 GLU A O 1
ATOM 801 N N . GLY A 1 100 ? 22.953 -0.307 -56.988 1.00 40.03 100 GLY A N 1
ATOM 802 C CA . GLY A 1 100 ? 21.727 -0.356 -57.781 1.00 40.03 100 GLY A CA 1
ATOM 803 C C . GLY A 1 100 ? 21.919 0.326 -59.133 1.00 40.03 100 GLY A C 1
ATOM 804 O O . GLY A 1 100 ? 21.595 1.497 -59.287 1.00 40.03 100 GLY A O 1
ATOM 805 N N . ASP A 1 101 ? 22.513 -0.425 -60.059 1.00 43.56 101 ASP A N 1
ATOM 806 C CA . ASP A 1 101 ? 22.412 -0.359 -61.524 1.00 43.56 101 ASP A CA 1
ATOM 807 C C . ASP A 1 101 ? 21.943 0.946 -62.197 1.00 43.56 101 ASP A C 1
ATOM 809 O O . ASP A 1 101 ? 20.755 1.268 -62.218 1.00 43.56 101 ASP A O 1
ATOM 813 N N . ILE A 1 102 ? 22.843 1.574 -62.967 1.00 41.00 102 ILE A N 1
ATOM 814 C CA . ILE A 1 102 ? 22.456 2.212 -64.236 1.00 41.00 102 ILE A CA 1
ATOM 815 C C . ILE A 1 102 ? 23.433 1.771 -65.329 1.00 41.00 102 ILE A C 1
ATOM 817 O O . ILE A 1 102 ? 24.441 2.415 -65.609 1.00 41.00 102 ILE A O 1
ATOM 821 N N . HIS A 1 103 ? 23.092 0.658 -65.969 1.00 41.09 103 HIS A N 1
ATOM 822 C CA . HIS A 1 103 ? 23.529 0.323 -67.319 1.00 41.09 103 HIS A CA 1
ATOM 823 C C . HIS A 1 103 ? 22.485 0.897 -68.295 1.00 41.09 103 HIS A C 1
ATOM 825 O O . HIS A 1 103 ? 21.337 0.451 -68.254 1.00 41.09 103 HIS A O 1
ATOM 831 N N . PRO A 1 104 ? 22.810 1.831 -69.205 1.00 42.50 104 PRO A N 1
ATOM 832 C CA . PRO A 1 104 ? 22.015 2.016 -70.405 1.00 42.50 104 PRO A CA 1
ATOM 833 C C . PRO A 1 104 ? 22.603 1.170 -71.537 1.00 42.50 104 PRO A C 1
ATOM 835 O O . PRO A 1 104 ? 23.789 1.238 -71.866 1.00 42.50 104 PRO A O 1
ATOM 838 N N . ALA A 1 105 ? 21.738 0.323 -72.085 1.00 37.41 105 ALA A N 1
ATOM 839 C CA . ALA A 1 105 ? 21.965 -0.483 -73.267 1.00 37.41 105 ALA A CA 1
ATOM 840 C C . ALA A 1 105 ? 22.200 0.373 -74.531 1.00 37.41 105 ALA A C 1
ATOM 842 O O . ALA A 1 105 ? 21.790 1.527 -74.623 1.00 37.41 105 ALA A O 1
ATOM 843 N N . LEU A 1 106 ? 22.880 -0.274 -75.476 1.00 43.44 106 LEU A N 1
ATOM 844 C CA . LEU A 1 106 ? 23.294 0.106 -76.828 1.00 43.44 106 LEU A CA 1
ATOM 845 C C . LEU A 1 106 ? 22.243 0.762 -77.766 1.00 43.44 106 LEU A C 1
ATOM 847 O O . LEU A 1 106 ? 21.040 0.606 -77.574 1.00 43.44 106 LEU A O 1
ATOM 851 N N . THR A 1 107 ? 22.780 1.260 -78.906 1.00 42.00 107 THR A N 1
ATOM 852 C CA . THR A 1 107 ? 22.207 1.435 -80.281 1.00 42.00 107 THR A CA 1
ATOM 853 C C . THR A 1 107 ? 21.273 2.638 -80.524 1.00 42.00 107 THR A C 1
ATOM 855 O O . THR A 1 107 ? 20.421 2.908 -79.695 1.00 42.00 107 THR A O 1
ATOM 858 N N . ASP A 1 108 ? 21.280 3.401 -81.632 1.00 40.12 108 ASP A N 1
ATOM 859 C CA . ASP A 1 108 ? 22.066 3.531 -82.884 1.00 40.12 108 ASP A CA 1
ATOM 860 C C . ASP A 1 108 ? 21.575 4.822 -83.620 1.00 40.12 108 ASP A C 1
ATOM 862 O O . ASP A 1 108 ? 20.465 5.269 -83.335 1.00 40.12 108 ASP A O 1
ATOM 866 N N . GLN A 1 109 ? 22.334 5.325 -84.614 1.00 38.75 109 GLN A N 1
ATOM 867 C CA . GLN A 1 109 ? 21.940 6.249 -85.717 1.00 38.75 109 GLN A CA 1
ATOM 868 C C . GLN A 1 109 ? 21.496 7.697 -85.378 1.00 38.75 109 GLN A C 1
ATOM 870 O O . GLN A 1 109 ? 20.660 7.929 -84.516 1.00 38.75 109 GLN A O 1
ATOM 875 N N . LYS A 1 110 ? 21.966 8.758 -86.053 1.00 36.16 110 LYS A N 1
ATOM 876 C CA . LYS A 1 110 ? 22.396 8.945 -87.452 1.00 36.16 110 LYS A CA 1
ATOM 877 C C . LYS A 1 110 ? 23.370 10.124 -87.568 1.00 36.16 110 LYS A C 1
ATOM 879 O O . LYS A 1 110 ? 23.192 11.094 -86.799 1.00 36.16 110 LYS A O 1
#